Protein AF-A0A3D3CL94-F1 (afdb_monomer_lite)

Secondary structure (DSSP, 8-state):
---S-HHHHS-TTS-HHHHHHHHHHHHS--S-HHHHHHHHHHHHHHTT-SSHHHHHT--GGGS-HHHHHHHHHH-

pLDDT: mean 88.13, std 12.56, range [52.53, 97.81]

Structure (mmCIF, N/CA/C/O backbone):
data_AF-A0A3D3CL94-F1
#
_entry.id   AF-A0A3D3CL94-F1
#
loop_
_atom_site.group_PDB
_atom_site.id
_atom_site.type_symbol
_atom_site.label_atom_id
_atom_site.label_alt_id
_atom_site.label_comp_id
_atom_site.label_asym_id
_atom_site.label_entity_id
_atom_site.label_seq_id
_atom_site.pdbx_PDB_ins_code
_atom_site.Cartn_x
_atom_site.Cartn_y
_atom_site.Cartn_z
_atom_site.occupancy
_atom_site.B_iso_or_equiv
_atom_site.auth_seq_id
_atom_site.auth_comp_id
_atom_site.auth_asym_id
_atom_site.auth_atom_id
_atom_site.pdbx_PDB_model_num
ATOM 1 N N . MET A 1 1 ? 1.698 -14.446 4.438 1.00 54.06 1 MET A N 1
ATOM 2 C CA . MET A 1 1 ? 3.168 -14.626 4.517 1.00 54.06 1 MET A CA 1
ATOM 3 C C . MET A 1 1 ? 3.794 -13.272 4.206 1.00 54.06 1 MET A C 1
ATOM 5 O O . MET A 1 1 ? 3.400 -12.694 3.207 1.00 54.06 1 MET A O 1
ATOM 9 N N . ILE A 1 2 ? 4.664 -12.725 5.064 1.00 54.84 2 ILE A N 1
ATOM 10 C CA . ILE A 1 2 ? 5.296 -11.407 4.842 1.00 54.84 2 ILE A CA 1
ATOM 11 C C . ILE A 1 2 ? 6.650 -11.639 4.163 1.00 54.84 2 ILE A C 1
ATOM 13 O O . ILE A 1 2 ? 7.486 -12.358 4.710 1.00 54.84 2 ILE A O 1
ATOM 17 N N . PHE A 1 3 ? 6.860 -11.066 2.976 1.00 58.19 3 PHE A N 1
ATOM 18 C CA . PHE A 1 3 ? 8.131 -11.179 2.254 1.00 58.19 3 PHE A CA 1
ATOM 19 C C . PHE A 1 3 ? 9.250 -10.451 3.011 1.00 58.19 3 PHE A C 1
ATOM 21 O O . PHE A 1 3 ? 9.061 -9.327 3.474 1.00 58.19 3 PHE A O 1
ATOM 28 N N . GLN A 1 4 ? 10.418 -11.090 3.139 1.00 59.34 4 GLN A N 1
ATOM 29 C CA . GLN A 1 4 ? 11.552 -10.544 3.897 1.00 59.34 4 GLN A CA 1
ATOM 30 C C . GLN A 1 4 ? 12.307 -9.422 3.166 1.00 59.34 4 GLN A C 1
ATOM 32 O O . GLN A 1 4 ? 13.120 -8.747 3.791 1.00 59.34 4 GLN A O 1
ATOM 37 N N . ASP A 1 5 ? 12.000 -9.176 1.885 1.00 59.16 5 ASP A N 1
ATOM 38 C CA . ASP A 1 5 ? 12.638 -8.127 1.086 1.00 59.16 5 ASP A CA 1
ATOM 39 C C . ASP A 1 5 ? 11.605 -7.120 0.516 1.00 59.16 5 ASP A C 1
ATOM 41 O O . ASP A 1 5 ? 11.038 -7.327 -0.567 1.00 59.16 5 ASP A O 1
ATOM 45 N N . PRO A 1 6 ? 11.298 -6.026 1.245 1.00 53.78 6 PRO A N 1
ATOM 46 C CA . PRO A 1 6 ? 10.223 -5.089 0.904 1.00 53.78 6 PRO A CA 1
ATOM 47 C C . PRO A 1 6 ? 10.489 -4.265 -0.366 1.00 53.78 6 PRO A C 1
ATOM 49 O O . PRO A 1 6 ? 9.572 -3.645 -0.902 1.00 53.78 6 PRO A O 1
ATOM 52 N N . ILE A 1 7 ? 11.735 -4.224 -0.857 1.00 52.53 7 ILE A N 1
ATOM 53 C CA . ILE A 1 7 ? 12.076 -3.526 -2.108 1.00 52.53 7 ILE A CA 1
ATOM 54 C C . ILE A 1 7 ? 11.670 -4.359 -3.330 1.00 52.53 7 ILE A C 1
ATOM 56 O O . ILE A 1 7 ? 11.293 -3.783 -4.346 1.00 52.53 7 ILE A O 1
ATOM 60 N N . SER A 1 8 ? 11.688 -5.691 -3.219 1.00 61.59 8 SER A N 1
ATOM 61 C CA . SER A 1 8 ? 11.309 -6.600 -4.312 1.00 61.59 8 SER A CA 1
ATOM 62 C C . SER A 1 8 ? 9.797 -6.745 -4.510 1.00 61.59 8 SER A C 1
ATOM 64 O O . SER A 1 8 ? 9.355 -7.215 -5.554 1.00 61.59 8 SER A O 1
ATOM 66 N N . SER A 1 9 ? 8.999 -6.362 -3.512 1.00 70.56 9 SER A N 1
ATOM 67 C CA . SER A 1 9 ? 7.579 -6.724 -3.443 1.00 70.56 9 SER A CA 1
ATOM 68 C C . SER A 1 9 ? 6.626 -5.638 -3.939 1.00 70.56 9 SER A C 1
ATOM 70 O O . SER A 1 9 ? 5.499 -5.957 -4.306 1.00 70.56 9 SER A O 1
ATOM 72 N N . LEU A 1 10 ? 7.075 -4.381 -4.025 1.00 88.19 10 LEU A N 1
ATOM 73 C CA . LEU A 1 10 ? 6.316 -3.322 -4.689 1.00 88.19 10 LEU A CA 1
ATOM 74 C C . LEU A 1 10 ? 6.841 -3.099 -6.105 1.00 88.19 10 LEU A C 1
ATOM 76 O O . LEU A 1 10 ? 8.010 -2.772 -6.311 1.00 88.19 10 LEU A O 1
ATOM 80 N N . ASN A 1 11 ? 5.946 -3.187 -7.080 1.00 91.75 11 ASN A N 1
ATOM 81 C CA . ASN A 1 11 ? 6.230 -2.830 -8.456 1.00 91.75 11 ASN A CA 1
ATOM 82 C C . ASN A 1 11 ? 6.510 -1.312 -8.559 1.00 91.75 11 ASN A C 1
ATOM 84 O O . ASN A 1 11 ? 5.6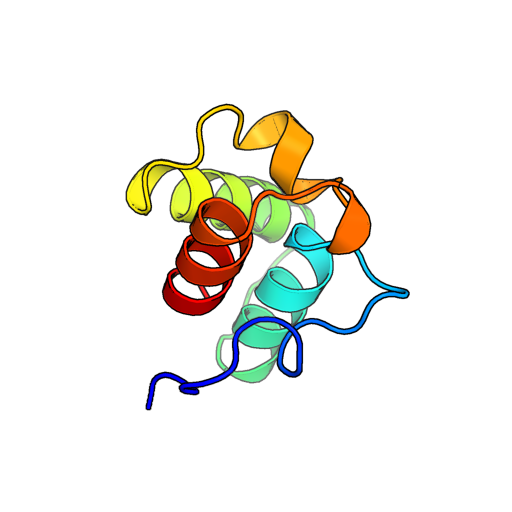52 -0.509 -8.176 1.00 91.75 11 ASN A O 1
ATOM 88 N N . PRO A 1 12 ? 7.683 -0.891 -9.076 1.00 92.75 12 PRO A N 1
ATOM 89 C CA . PRO A 1 12 ? 8.095 0.511 -9.085 1.00 92.75 12 PRO A CA 1
ATOM 90 C C . PRO A 1 12 ? 7.286 1.402 -10.035 1.00 92.75 12 PRO A C 1
ATOM 92 O O . PRO A 1 12 ? 7.337 2.622 -9.873 1.00 92.75 12 PRO A O 1
ATOM 95 N N . VAL A 1 13 ? 6.561 0.828 -11.006 1.00 95.69 13 VAL A N 1
ATOM 96 C CA . VAL A 1 13 ? 5.789 1.602 -11.996 1.00 95.69 13 VAL A CA 1
ATOM 97 C C . VAL A 1 13 ? 4.359 1.913 -11.555 1.00 95.69 13 VAL A C 1
ATOM 99 O O . VAL A 1 13 ? 3.676 2.689 -12.216 1.00 95.69 13 VAL A O 1
ATOM 102 N N . PHE A 1 14 ? 3.907 1.350 -10.433 1.00 96.00 14 PHE A N 1
ATOM 103 C CA . PHE A 1 14 ? 2.578 1.602 -9.880 1.00 96.00 14 PHE A CA 1
ATOM 104 C C . PHE A 1 14 ? 2.663 2.325 -8.541 1.00 96.00 14 PHE A C 1
ATOM 106 O O . PHE A 1 14 ? 3.635 2.185 -7.799 1.00 96.00 14 PHE A O 1
ATOM 113 N N . THR A 1 15 ? 1.624 3.082 -8.197 1.00 96.88 15 THR A N 1
ATOM 114 C CA . THR A 1 15 ? 1.524 3.681 -6.864 1.00 96.88 15 THR A CA 1
ATOM 115 C C . THR A 1 15 ? 1.300 2.600 -5.807 1.00 96.88 15 THR A C 1
ATOM 117 O O . THR A 1 15 ? 0.815 1.505 -6.096 1.00 96.88 15 THR A O 1
ATOM 120 N N . ALA A 1 16 ? 1.655 2.902 -4.560 1.00 95.56 16 ALA A N 1
ATOM 121 C CA . ALA A 1 16 ? 1.395 2.020 -3.431 1.00 95.56 16 ALA A CA 1
ATOM 122 C C . ALA A 1 16 ? -0.107 1.775 -3.245 1.00 95.56 16 ALA A C 1
ATOM 124 O O . ALA A 1 16 ? -0.510 0.652 -2.964 1.00 95.56 16 ALA A O 1
ATOM 125 N N . GLY A 1 17 ? -0.931 2.807 -3.454 1.00 95.56 17 GLY A N 1
ATOM 126 C CA . GLY A 1 17 ? -2.382 2.686 -3.395 1.00 95.56 17 GLY A CA 1
ATOM 127 C C . GLY A 1 17 ? -2.919 1.691 -4.414 1.00 95.56 17 GLY A C 1
ATOM 128 O O . GLY A 1 17 ? -3.591 0.747 -4.025 1.00 95.56 17 GLY A O 1
ATOM 129 N N . TYR A 1 18 ? -2.537 1.843 -5.686 1.00 95.38 18 TYR A N 1
ATOM 130 C CA . TYR A 1 18 ? -2.980 0.956 -6.767 1.00 95.38 18 TYR A CA 1
ATOM 131 C C . TYR A 1 18 ? -2.684 -0.516 -6.472 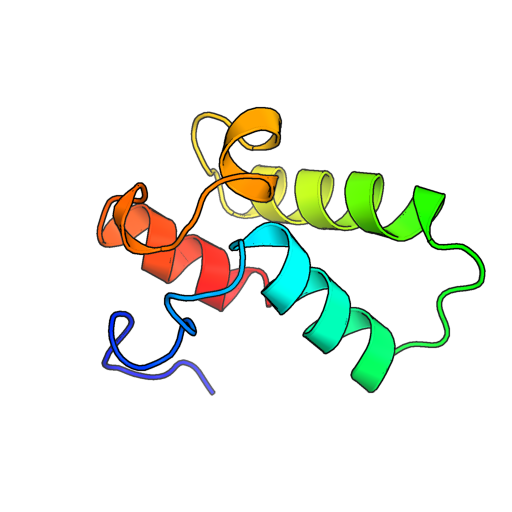1.00 95.38 18 TYR A C 1
ATOM 133 O O . TYR A 1 18 ? -3.533 -1.377 -6.662 1.00 95.38 18 TYR A O 1
ATOM 141 N N . GLN A 1 19 ? -1.485 -0.814 -5.974 1.00 94.31 19 GLN A N 1
ATOM 142 C CA . GLN A 1 19 ? -1.086 -2.196 -5.703 1.00 94.31 19 GLN A CA 1
ATOM 143 C C . GLN A 1 19 ? -1.905 -2.827 -4.570 1.00 94.31 19 GLN A C 1
ATOM 145 O O . GLN A 1 19 ? -2.225 -4.010 -4.632 1.00 94.31 19 GLN A O 1
ATOM 150 N N . VAL A 1 20 ? -2.282 -2.041 -3.557 1.00 94.31 20 VAL A N 1
ATOM 151 C CA . VAL A 1 20 ? -3.176 -2.505 -2.486 1.00 94.31 20 VAL A CA 1
AT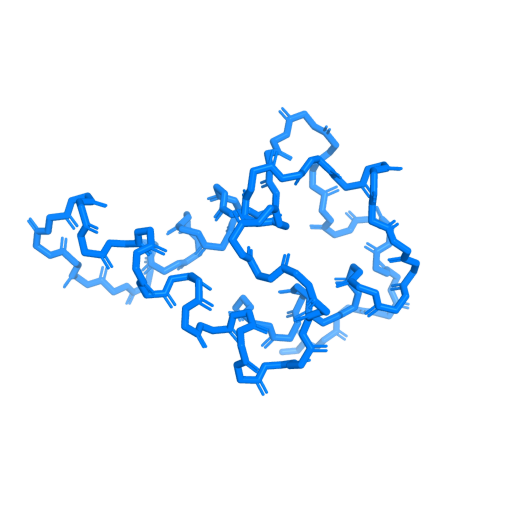OM 152 C C . VAL A 1 20 ? -4.625 -2.597 -2.974 1.00 94.31 20 VAL A C 1
ATOM 154 O O . VAL A 1 20 ? -5.329 -3.531 -2.606 1.00 94.31 20 VAL A O 1
ATOM 157 N N . GLU A 1 21 ? -5.071 -1.688 -3.847 1.00 93.94 21 GLU A N 1
ATOM 158 C CA . GLU A 1 21 ? -6.382 -1.785 -4.508 1.00 93.94 21 GLU A CA 1
ATOM 159 C C . GLU A 1 21 ? -6.507 -3.087 -5.313 1.00 93.94 21 GLU A C 1
ATOM 161 O O . GLU A 1 21 ? -7.485 -3.811 -5.139 1.00 93.94 21 GLU A O 1
ATOM 166 N N . GLU A 1 22 ? -5.506 -3.421 -6.131 1.00 91.88 22 GLU A N 1
ATOM 167 C CA . GLU A 1 22 ? -5.466 -4.665 -6.914 1.00 91.88 22 GLU A CA 1
ATOM 168 C C . GLU A 1 22 ? -5.533 -5.906 -6.019 1.00 91.88 22 GLU A C 1
ATOM 170 O O . GLU A 1 22 ? -6.278 -6.844 -6.311 1.00 91.88 22 GLU A O 1
ATOM 175 N N . ALA A 1 23 ? -4.800 -5.911 -4.899 1.00 90.50 23 ALA A N 1
ATOM 176 C CA . ALA A 1 23 ? -4.833 -7.016 -3.945 1.00 90.50 23 ALA A CA 1
ATOM 177 C C . ALA A 1 23 ? -6.237 -7.220 -3.350 1.00 90.50 23 ALA A C 1
ATOM 179 O O . ALA A 1 23 ? -6.717 -8.356 -3.291 1.00 90.50 23 ALA A O 1
ATOM 180 N N . ILE A 1 24 ? -6.921 -6.126 -2.988 1.00 91.19 24 ILE A N 1
ATOM 181 C CA . ILE A 1 24 ? -8.297 -6.153 -2.474 1.00 91.19 24 ILE A CA 1
ATOM 182 C C . ILE A 1 24 ? -9.259 -6.674 -3.544 1.00 91.19 24 ILE A C 1
ATOM 184 O O . ILE A 1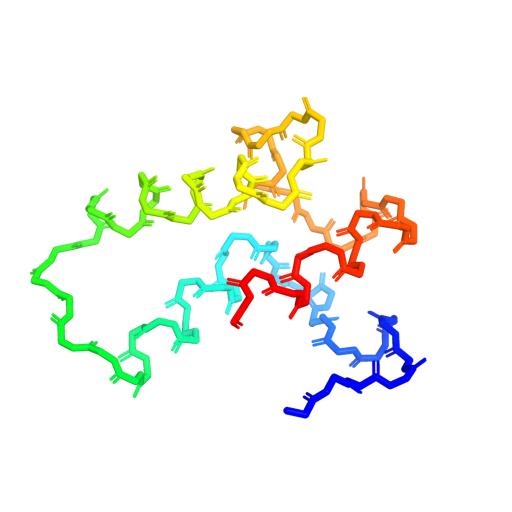 24 ? -10.020 -7.598 -3.275 1.00 91.19 24 ILE A O 1
ATOM 188 N N . VAL A 1 25 ? -9.228 -6.117 -4.758 1.00 90.94 25 VAL A N 1
ATOM 189 C CA . VAL A 1 25 ? -10.146 -6.500 -5.849 1.00 90.94 25 VAL A CA 1
ATOM 190 C C . VAL A 1 25 ? -9.944 -7.955 -6.278 1.00 90.94 25 VAL A C 1
ATOM 192 O O . VAL A 1 25 ? -10.899 -8.622 -6.667 1.00 90.94 25 VAL A O 1
ATOM 195 N N . THR A 1 26 ? -8.720 -8.474 -6.164 1.00 89.56 26 THR A N 1
ATOM 196 C CA . THR A 1 26 ? -8.415 -9.878 -6.477 1.00 89.56 26 THR A CA 1
ATOM 197 C C . THR A 1 26 ? -9.088 -10.858 -5.509 1.00 89.56 26 THR A C 1
ATOM 199 O O . THR A 1 26 ? -9.449 -11.962 -5.914 1.00 89.56 26 THR A O 1
ATOM 202 N N . HIS A 1 27 ? -9.269 -10.480 -4.239 1.00 87.00 27 HIS A N 1
ATOM 203 C CA . HIS A 1 27 ? -9.745 -11.389 -3.187 1.00 87.00 27 HIS A CA 1
ATOM 204 C C . HIS A 1 27 ? -11.147 -11.058 -2.664 1.00 87.00 27 HIS A C 1
ATOM 206 O O . HIS A 1 27 ? -11.753 -11.880 -1.975 1.00 87.00 27 HIS A O 1
ATOM 212 N N . GLU A 1 28 ? -11.679 -9.878 -2.978 1.00 86.00 28 GLU A N 1
ATOM 213 C CA . GLU A 1 28 ? -12.948 -9.393 -2.454 1.00 86.00 28 GLU A CA 1
ATOM 214 C C . GLU A 1 28 ? -13.842 -8.799 -3.546 1.00 86.00 28 GLU A C 1
ATOM 216 O O . GLU A 1 28 ? -13.400 -8.064 -4.427 1.00 86.00 28 GLU A O 1
ATOM 221 N N . ALA A 1 29 ? -15.148 -9.046 -3.433 1.00 80.06 29 ALA A N 1
ATOM 222 C CA . ALA A 1 29 ? -16.145 -8.393 -4.270 1.00 80.06 29 ALA A CA 1
ATOM 223 C C . ALA A 1 29 ? -16.387 -6.961 -3.767 1.00 80.06 29 ALA A C 1
ATOM 225 O O . ALA A 1 29 ? -17.187 -6.737 -2.856 1.00 80.06 29 ALA A O 1
ATOM 226 N N . VAL A 1 30 ? -15.691 -5.983 -4.350 1.00 76.12 30 VAL A N 1
ATOM 227 C CA . VAL A 1 30 ? -15.901 -4.564 -4.033 1.00 76.12 30 VAL A CA 1
ATOM 228 C C . VAL A 1 30 ? -16.828 -3.924 -5.074 1.00 76.12 30 VAL A C 1
ATOM 230 O O . VAL A 1 30 ? -16.526 -3.978 -6.265 1.00 76.12 30 VAL A O 1
ATOM 233 N N . PRO A 1 31 ? -17.954 -3.306 -4.664 1.00 64.44 31 PRO A N 1
ATOM 234 C CA . PRO A 1 31 ? -18.991 -2.881 -5.604 1.00 64.44 31 PRO A CA 1
ATOM 235 C C . PRO A 1 31 ? -18.641 -1.618 -6.406 1.00 64.44 31 PRO A C 1
ATOM 237 O O . PRO A 1 31 ? -19.191 -1.437 -7.491 1.00 64.44 31 PRO A O 1
ATOM 240 N N . ARG A 1 32 ? -17.762 -0.726 -5.911 1.00 81.81 32 ARG A N 1
ATOM 241 C CA . ARG A 1 32 ? -17.411 0.535 -6.596 1.00 81.81 32 ARG A CA 1
ATOM 242 C C . ARG A 1 32 ? -15.964 0.962 -6.363 1.00 81.81 32 ARG A C 1
ATOM 244 O O . ARG A 1 32 ? -15.423 0.822 -5.270 1.00 81.81 32 ARG A O 1
ATOM 251 N N . ARG A 1 33 ? -15.366 1.577 -7.387 1.00 76.12 33 ARG A N 1
ATOM 252 C CA . ARG A 1 33 ? -13.982 2.081 -7.361 1.00 76.12 33 ARG A CA 1
ATOM 253 C C . ARG A 1 33 ? -13.761 3.204 -6.344 1.00 76.12 33 ARG A C 1
ATOM 255 O O . ARG A 1 33 ? -12.701 3.284 -5.740 1.00 76.12 33 ARG A O 1
ATOM 262 N N . GLU A 1 34 ? -14.759 4.055 -6.139 1.00 78.88 34 GLU A N 1
ATOM 263 C CA . GLU A 1 34 ? -14.705 5.158 -5.167 1.00 78.88 34 GLU A CA 1
ATOM 264 C C . GLU A 1 34 ? -14.520 4.646 -3.729 1.00 78.88 34 GLU A C 1
ATOM 266 O O . GLU A 1 34 ? -13.777 5.238 -2.945 1.00 78.88 34 GLU A O 1
ATOM 271 N N . ASP A 1 35 ? -15.116 3.492 -3.415 1.00 86.94 35 ASP A N 1
ATOM 272 C CA . ASP A 1 35 ? -15.023 2.855 -2.101 1.00 86.94 35 ASP A CA 1
ATOM 273 C C . ASP A 1 35 ? -13.609 2.270 -1.851 1.00 86.94 35 ASP A C 1
ATOM 275 O O . ASP A 1 35 ? -13.169 2.173 -0.702 1.00 86.94 35 ASP A O 1
ATOM 279 N N . LEU A 1 36 ? -12.850 1.941 -2.912 1.00 90.12 36 LEU A N 1
ATOM 280 C CA . LEU A 1 36 ? -11.491 1.386 -2.811 1.00 90.12 36 LEU A CA 1
ATOM 281 C C . LEU A 1 36 ? -10.480 2.406 -2.285 1.00 90.12 36 LEU A C 1
ATOM 283 O O . LEU A 1 36 ? -9.755 2.103 -1.341 1.00 90.12 36 LEU A O 1
ATOM 287 N N . ILE A 1 37 ? -10.458 3.627 -2.828 1.00 90.25 37 ILE A N 1
ATOM 288 C CA . ILE A 1 37 ? -9.487 4.657 -2.411 1.00 90.25 37 ILE A CA 1
ATOM 289 C C . ILE A 1 37 ? -9.664 4.983 -0.923 1.00 90.25 37 ILE A C 1
ATOM 291 O O . ILE A 1 37 ? -8.687 5.060 -0.169 1.00 90.25 37 ILE A O 1
ATOM 295 N N . ALA A 1 38 ? -10.913 5.151 -0.478 1.00 93.00 38 ALA A N 1
ATOM 296 C CA . ALA A 1 38 ? -11.226 5.411 0.924 1.00 93.00 38 ALA A CA 1
ATOM 297 C C . ALA A 1 38 ? -10.782 4.246 1.821 1.00 93.00 38 ALA A C 1
ATOM 299 O O . ALA A 1 38 ? -10.187 4.459 2.883 1.00 93.00 38 ALA A O 1
ATOM 300 N N . ARG A 1 39 ? -11.006 3.011 1.365 1.00 93.50 39 ARG A N 1
ATOM 301 C CA . ARG A 1 39 ? -10.593 1.800 2.071 1.00 93.50 39 ARG A CA 1
ATOM 302 C C . ARG A 1 39 ? -9.077 1.677 2.181 1.00 93.50 39 ARG A C 1
ATOM 304 O O . ARG A 1 39 ? -8.582 1.464 3.286 1.00 93.50 39 ARG A O 1
ATOM 311 N N . VAL A 1 40 ? -8.338 1.860 1.090 1.00 95.56 40 VAL A N 1
ATOM 312 C CA . VAL A 1 40 ? -6.869 1.799 1.089 1.00 95.56 40 VAL A CA 1
ATOM 313 C C . VAL A 1 40 ? -6.275 2.900 1.959 1.00 95.56 40 VAL A C 1
ATOM 315 O O . VAL A 1 40 ? -5.398 2.632 2.779 1.00 95.56 40 VAL A O 1
ATOM 318 N N . THR A 1 41 ? -6.819 4.115 1.889 1.00 96.38 41 THR A N 1
ATOM 319 C CA . THR A 1 41 ? -6.427 5.204 2.798 1.00 96.38 41 THR A CA 1
ATOM 320 C C . THR A 1 41 ? -6.669 4.815 4.263 1.00 96.38 41 THR A C 1
ATOM 322 O O . THR A 1 41 ? -5.826 5.061 5.128 1.00 96.38 41 THR A O 1
ATOM 325 N N . GLY A 1 42 ? -7.794 4.156 4.557 1.00 97.06 42 GLY A N 1
ATOM 326 C CA . GLY A 1 42 ? -8.102 3.614 5.880 1.00 97.06 42 GLY A CA 1
ATOM 327 C C . GLY A 1 42 ? -7.135 2.516 6.337 1.00 97.06 42 GLY A C 1
ATOM 328 O O . GLY A 1 42 ? -6.745 2.492 7.504 1.00 97.06 42 GLY A O 1
ATOM 329 N N . LEU A 1 43 ? -6.695 1.636 5.436 1.00 96.50 43 LEU A N 1
ATOM 330 C CA . LEU A 1 43 ? -5.670 0.629 5.729 1.00 96.50 43 LEU A CA 1
ATOM 331 C C . LEU A 1 43 ? -4.324 1.290 6.035 1.00 96.50 43 LEU A C 1
ATOM 333 O O . LEU A 1 43 ? -3.698 0.955 7.038 1.00 96.50 43 LEU A O 1
ATOM 337 N N . PHE A 1 44 ? -3.927 2.296 5.252 1.00 97.62 44 PHE A N 1
ATOM 338 C CA . PHE A 1 44 ? -2.690 3.055 5.468 1.00 97.62 44 PHE A CA 1
ATOM 339 C C . PHE A 1 44 ? -2.690 3.773 6.824 1.00 97.62 44 PHE A C 1
ATOM 341 O O . PHE A 1 44 ? -1.667 3.788 7.514 1.00 97.62 44 PHE A O 1
ATOM 348 N N . LYS A 1 45 ? -3.851 4.284 7.260 1.00 97.81 45 LYS A N 1
ATOM 349 C CA . LYS A 1 45 ? -4.055 4.806 8.623 1.00 97.81 45 LYS A CA 1
ATOM 350 C C . LYS A 1 45 ? -3.846 3.726 9.684 1.00 97.81 45 LYS A C 1
ATOM 352 O O . LYS A 1 45 ? -3.101 3.951 10.633 1.00 97.81 45 LYS A O 1
ATOM 357 N N . LYS A 1 46 ? -4.439 2.539 9.515 1.00 97.69 46 LYS A N 1
ATOM 358 C CA . LYS A 1 46 ? -4.307 1.420 10.472 1.00 97.69 46 LYS A CA 1
ATOM 359 C C . LYS A 1 46 ? -2.862 0.952 10.651 1.00 97.69 46 LYS A C 1
ATOM 361 O O . LYS A 1 46 ? -2.472 0.607 11.761 1.00 97.69 46 LYS A O 1
ATOM 366 N N . VAL A 1 47 ? -2.056 0.981 9.589 1.00 96.62 47 VAL A N 1
ATOM 367 C CA . VAL A 1 47 ? -0.625 0.632 9.652 1.00 96.62 47 VAL A CA 1
ATOM 368 C C . VAL A 1 47 ? 0.277 1.822 10.006 1.00 96.62 47 VAL A C 1
ATOM 370 O O . VAL A 1 47 ? 1.504 1.706 9.941 1.00 96.62 47 VAL A O 1
ATOM 373 N N . ASN A 1 48 ? -0.295 2.957 10.425 1.00 96.94 48 ASN A N 1
ATOM 374 C CA . ASN A 1 48 ? 0.425 4.157 10.859 1.00 96.94 48 ASN A CA 1
ATOM 375 C C . ASN A 1 48 ? 1.412 4.690 9.797 1.00 96.94 48 ASN A C 1
ATOM 377 O O . ASN A 1 48 ? 2.574 4.978 10.097 1.00 96.94 48 ASN A O 1
ATOM 381 N N . ILE A 1 49 ? 0.974 4.797 8.540 1.00 96.69 49 ILE A N 1
ATOM 382 C CA . ILE A 1 49 ? 1.679 5.601 7.531 1.00 96.69 49 ILE A CA 1
ATOM 383 C C . ILE A 1 49 ? 1.440 7.085 7.840 1.00 96.69 49 ILE A C 1
ATOM 385 O O . ILE A 1 49 ? 0.307 7.490 8.072 1.00 96.69 49 ILE A O 1
ATOM 389 N N . SER A 1 50 ? 2.508 7.888 7.861 1.00 91.25 50 SER A N 1
ATOM 390 C CA . SER A 1 50 ? 2.491 9.270 8.373 1.00 91.25 50 SER A CA 1
ATOM 391 C C . SER A 1 50 ? 1.568 10.222 7.606 1.00 91.25 50 SER A C 1
ATOM 393 O O . SER A 1 50 ? 0.959 11.092 8.214 1.00 91.25 50 SER A O 1
ATOM 395 N N . ASP A 1 51 ? 1.468 10.055 6.286 1.00 96.12 51 ASP A N 1
ATOM 396 C CA . ASP A 1 51 ? 0.571 10.820 5.409 1.00 96.12 51 ASP A CA 1
ATOM 397 C C . ASP A 1 51 ? -0.133 9.831 4.462 1.00 96.12 51 ASP A C 1
ATOM 399 O O . ASP A 1 51 ? 0.368 9.558 3.362 1.00 96.12 51 ASP A O 1
ATOM 403 N N . PRO A 1 52 ? -1.210 9.174 4.929 1.00 96.94 52 PRO A N 1
ATOM 404 C CA . PRO A 1 52 ? -1.927 8.145 4.183 1.00 96.94 52 PRO A CA 1
ATOM 405 C C . PRO A 1 52 ? -2.434 8.664 2.840 1.00 96.94 52 PRO A C 1
ATOM 407 O O . PRO A 1 52 ? -2.179 8.043 1.812 1.00 96.94 52 PRO A O 1
ATOM 410 N N . GLU A 1 53 ? -3.084 9.826 2.839 1.00 96.00 53 GLU A N 1
ATOM 411 C CA . GLU A 1 53 ? -3.705 10.462 1.681 1.00 96.00 53 GLU A CA 1
ATOM 412 C C . GLU A 1 53 ? -2.688 10.715 0.562 1.00 96.00 53 GLU A C 1
ATOM 414 O O . GLU A 1 53 ? -2.948 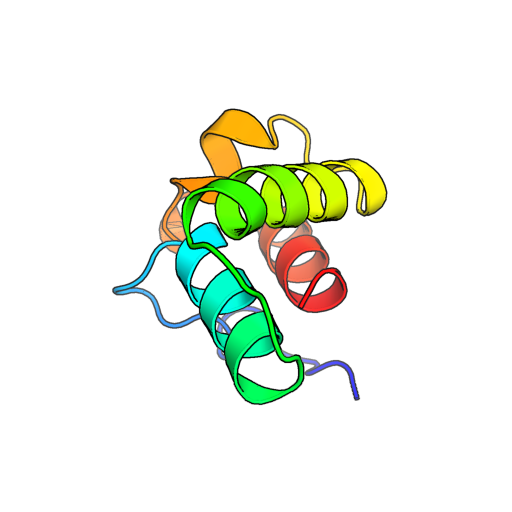10.410 -0.607 1.00 96.00 53 GLU A O 1
ATOM 419 N N . LYS A 1 54 ? -1.495 11.209 0.914 1.00 97.19 54 LYS A N 1
ATOM 420 C CA . LYS A 1 54 ? -0.388 11.345 -0.038 1.00 97.19 54 LYS A CA 1
ATOM 421 C C . LYS A 1 54 ? 0.191 9.991 -0.429 1.00 97.19 54 LYS A C 1
ATOM 423 O O . LYS A 1 54 ? 0.451 9.756 -1.606 1.00 97.19 54 LYS A O 1
ATOM 428 N N . SER A 1 55 ? 0.386 9.093 0.535 1.00 97.00 55 SER A N 1
ATOM 429 C CA . SER A 1 55 ? 1.063 7.809 0.319 1.00 97.00 55 SER A CA 1
ATOM 430 C C . SER A 1 55 ? 0.302 6.876 -0.618 1.00 97.00 55 SER A C 1
ATOM 432 O O . SER A 1 55 ? 0.942 6.144 -1.367 1.00 97.00 55 SER A O 1
ATOM 434 N N . VAL A 1 56 ? -1.035 6.932 -0.652 1.00 96.50 56 VAL A N 1
ATOM 435 C CA . VAL A 1 56 ? -1.849 6.190 -1.638 1.00 96.50 56 VAL A CA 1
ATOM 436 C C . VAL A 1 56 ? -1.447 6.559 -3.072 1.00 96.50 56 VAL A C 1
ATOM 438 O O . VAL A 1 56 ? -1.411 5.705 -3.957 1.00 96.50 56 VAL A O 1
ATOM 441 N N . ARG A 1 57 ? -1.067 7.818 -3.307 1.00 97.06 57 ARG A N 1
ATOM 442 C CA . ARG A 1 57 ? -0.626 8.318 -4.619 1.00 97.06 57 ARG A CA 1
ATOM 443 C C . ARG A 1 57 ? 0.884 8.206 -4.833 1.00 97.06 57 ARG A C 1
ATOM 445 O O . ARG A 1 57 ? 1.371 8.557 -5.905 1.00 97.06 57 ARG A O 1
ATOM 452 N N . SER A 1 58 ? 1.628 7.722 -3.842 1.00 97.12 58 SER A N 1
ATOM 453 C CA . SER A 1 58 ? 3.082 7.646 -3.912 1.00 97.12 58 SER A CA 1
ATOM 454 C C . SER A 1 58 ? 3.561 6.366 -4.591 1.00 97.12 58 SER A C 1
ATOM 456 O O . SER A 1 58 ? 3.129 5.269 -4.254 1.00 97.12 58 SER A O 1
ATOM 458 N N . TYR A 1 59 ? 4.514 6.496 -5.509 1.00 96.94 59 TYR A N 1
ATOM 459 C CA . TYR A 1 59 ? 5.322 5.389 -6.018 1.00 96.94 59 TYR A CA 1
ATOM 460 C C . TYR A 1 59 ? 6.289 4.854 -4.949 1.00 96.94 59 TYR A C 1
ATOM 462 O O . TYR A 1 59 ? 6.714 5.614 -4.072 1.00 96.94 59 TYR A O 1
ATOM 470 N N . PRO A 1 60 ? 6.727 3.583 -5.046 1.00 95.19 60 PRO A N 1
ATOM 471 C CA . PRO A 1 60 ? 7.605 2.965 -4.056 1.00 95.19 60 PRO A CA 1
ATOM 472 C C . PRO A 1 60 ? 8.894 3.744 -3.790 1.00 95.19 60 PRO A C 1
ATOM 474 O O . PRO A 1 60 ? 9.324 3.840 -2.646 1.00 95.19 60 PRO A O 1
ATOM 477 N N . HIS A 1 61 ? 9.512 4.345 -4.809 1.00 94.12 61 HIS A N 1
ATOM 478 C CA . HIS A 1 61 ? 10.753 5.112 -4.641 1.00 94.12 61 HIS A CA 1
ATOM 479 C C . HIS A 1 61 ? 10.582 6.399 -3.810 1.00 94.12 61 HIS A C 1
ATOM 481 O O . HIS A 1 61 ? 11.572 6.943 -3.335 1.00 94.12 61 HIS A O 1
ATOM 487 N N . MET A 1 62 ? 9.346 6.861 -3.590 1.00 95.56 62 MET A N 1
ATOM 488 C CA . MET A 1 62 ? 9.036 8.017 -2.740 1.00 95.56 62 MET A CA 1
ATOM 489 C C . MET A 1 62 ? 8.730 7.634 -1.284 1.00 95.56 62 MET A C 1
ATOM 491 O O . MET A 1 62 ? 8.475 8.508 -0.456 1.00 95.56 62 MET A O 1
ATOM 495 N N . LEU A 1 63 ? 8.727 6.339 -0.960 1.00 93.81 63 LEU A N 1
ATOM 496 C CA . LEU A 1 63 ? 8.448 5.820 0.376 1.00 93.81 63 LEU A CA 1
ATOM 497 C C . LEU A 1 63 ? 9.747 5.415 1.078 1.00 93.81 63 LEU A C 1
ATOM 499 O O . LEU A 1 63 ? 10.629 4.793 0.478 1.00 93.81 63 LEU A O 1
ATOM 503 N N . SER A 1 64 ? 9.844 5.699 2.378 1.00 93.94 64 SER A N 1
ATOM 504 C CA . SER A 1 64 ? 10.928 5.159 3.205 1.00 93.94 64 SER A CA 1
ATOM 505 C C . SER A 1 64 ? 10.832 3.630 3.298 1.00 93.94 64 SER A C 1
ATOM 507 O O . SER A 1 64 ? 9.766 3.050 3.084 1.00 93.94 64 SER A O 1
ATOM 509 N N . GLY A 1 65 ? 11.924 2.952 3.666 1.00 91.69 65 GLY A N 1
ATOM 510 C CA . GLY A 1 65 ? 11.913 1.492 3.851 1.00 91.69 65 GLY A CA 1
ATOM 511 C C . GLY A 1 65 ? 10.828 1.023 4.831 1.00 91.69 65 GLY A C 1
ATOM 512 O O . GLY A 1 65 ? 10.067 0.108 4.523 1.00 91.69 65 GLY A O 1
ATOM 513 N N . GLY A 1 66 ? 10.674 1.722 5.961 1.00 92.69 66 GLY A N 1
ATOM 514 C CA . GLY A 1 66 ? 9.622 1.427 6.938 1.00 92.69 66 GLY A CA 1
ATOM 515 C C . GLY A 1 66 ? 8.205 1.685 6.413 1.00 92.69 66 GLY A C 1
ATOM 516 O O . GLY A 1 66 ? 7.282 0.952 6.759 1.00 92.69 66 GLY A O 1
ATOM 517 N N . MET A 1 67 ? 8.013 2.685 5.545 1.00 94.31 67 MET A N 1
ATOM 518 C CA . MET A 1 67 ? 6.722 2.910 4.883 1.00 94.31 67 MET A CA 1
ATOM 519 C C . MET A 1 67 ? 6.409 1.799 3.881 1.00 94.31 67 MET A C 1
ATOM 521 O O . MET A 1 67 ? 5.289 1.303 3.886 1.00 94.31 67 MET A O 1
ATOM 525 N N . LYS A 1 68 ? 7.386 1.350 3.080 1.00 93.44 68 LYS A N 1
ATOM 526 C CA . LYS A 1 68 ? 7.210 0.207 2.164 1.00 93.44 68 LYS A CA 1
ATOM 527 C C . LYS A 1 68 ? 6.783 -1.050 2.918 1.00 93.44 68 LYS A C 1
ATOM 529 O O . LYS A 1 68 ? 5.840 -1.717 2.511 1.00 93.44 68 LYS A O 1
ATOM 534 N N . GLN A 1 69 ? 7.416 -1.330 4.057 1.00 91.69 69 GLN A N 1
ATOM 535 C CA . GLN A 1 69 ? 7.035 -2.459 4.905 1.00 91.69 69 GLN A CA 1
ATOM 536 C C . GLN A 1 69 ? 5.597 -2.330 5.431 1.00 91.69 69 GLN A C 1
ATOM 538 O O . GLN A 1 69 ? 4.856 -3.306 5.432 1.00 91.69 69 GLN A O 1
ATOM 543 N N . ARG A 1 70 ? 5.166 -1.129 5.833 1.00 94.75 70 ARG A N 1
ATOM 544 C CA . ARG A 1 70 ? 3.779 -0.882 6.269 1.00 94.75 70 ARG A CA 1
ATOM 545 C C . ARG A 1 70 ? 2.773 -1.045 5.132 1.00 94.75 70 ARG A C 1
ATOM 547 O O . ARG A 1 70 ? 1.716 -1.613 5.367 1.00 94.75 70 ARG A O 1
ATOM 554 N N . VAL A 1 71 ? 3.109 -0.616 3.913 1.00 94.25 71 VAL A N 1
ATOM 555 C CA . VAL A 1 71 ? 2.286 -0.880 2.719 1.00 94.25 71 VAL A CA 1
ATOM 556 C C . VAL A 1 71 ? 2.134 -2.386 2.502 1.00 94.25 71 VAL A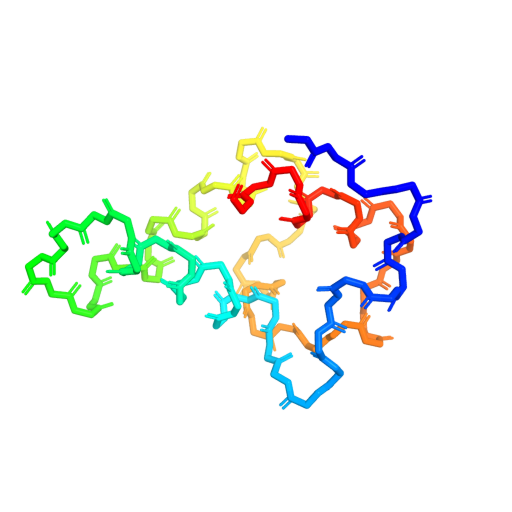 C 1
ATOM 558 O O . VAL A 1 71 ? 1.018 -2.848 2.310 1.00 94.25 71 VAL A O 1
ATOM 561 N N . MET A 1 72 ? 3.217 -3.158 2.626 1.00 91.50 72 MET A N 1
ATOM 562 C CA . MET A 1 72 ? 3.165 -4.623 2.519 1.00 91.50 72 MET A CA 1
ATOM 563 C C . MET A 1 72 ? 2.321 -5.293 3.610 1.00 91.50 72 MET A C 1
ATOM 565 O O . MET A 1 72 ? 1.764 -6.356 3.374 1.00 91.50 72 MET A O 1
ATOM 569 N N . ILE A 1 73 ? 2.228 -4.699 4.803 1.00 91.50 73 ILE A N 1
ATOM 570 C CA . ILE A 1 73 ? 1.355 -5.181 5.888 1.00 91.50 73 ILE A CA 1
ATOM 571 C C . ILE A 1 73 ? -0.117 -4.823 5.624 1.00 91.50 73 ILE A C 1
ATOM 573 O O . ILE A 1 73 ? -1.008 -5.515 6.105 1.00 91.50 73 ILE A O 1
ATOM 577 N N . ALA A 1 74 ? -0.374 -3.727 4.907 1.00 91.81 74 ALA A N 1
ATOM 578 C CA . ALA A 1 74 ? -1.718 -3.264 4.568 1.00 91.81 74 ALA A CA 1
ATOM 579 C C . ALA A 1 74 ? -2.346 -4.003 3.373 1.00 91.81 74 ALA A C 1
ATOM 581 O O . ALA A 1 74 ? -3.542 -3.824 3.142 1.00 91.81 74 ALA A O 1
ATOM 582 N N . MET A 1 75 ? -1.536 -4.748 2.615 1.00 85.88 75 MET A N 1
ATOM 583 C CA . MET A 1 75 ? -1.926 -5.509 1.426 1.00 85.88 75 MET A CA 1
ATOM 584 C C . MET A 1 75 ? -2.610 -6.832 1.773 1.00 85.88 75 MET A C 1
ATOM 586 O O . MET A 1 75 ? -2.257 -7.433 2.814 1.00 85.88 75 MET A O 1
#

Sequence (75 aa):
MIFQDPISSLNPVFTAGYQVEEAIVTHEAVPRREDLIARVTGLFKKVNISDPEKSVRSYPHMLSGGMKQRVMIAM

Radius of gyration: 11.43 Å; chains: 1; bounding box: 32×26×23 Å

Foldseek 3Di:
DQDPDLVVPADQVDALLVVLLVVCVVVDDDPDPVVSLVLQLVLLVVLCPPCSNVRSRHGPVVDDPSSSSSSSVSD